Protein AF-A0A3C0N5D9-F1 (afdb_monomer_lite)

Sequence (78 aa):
MLQTLKAQNIDLRYLIETFGLQRIRDDQFFWEWQAALPELTEIEKQELDRVQEGYFNLVEYPPLLENSDRNFDKAWPS

Structure (mmCIF, N/CA/C/O backbone):
data_AF-A0A3C0N5D9-F1
#
_entry.id   AF-A0A3C0N5D9-F1
#
loop_
_atom_site.group_PDB
_atom_site.id
_atom_site.type_symbol
_atom_site.label_atom_id
_atom_site.label_alt_id
_atom_site.label_comp_id
_atom_site.label_asym_id
_atom_site.label_entity_id
_atom_site.label_seq_id
_atom_site.pdbx_PDB_ins_code
_atom_site.Cartn_x
_atom_site.Cartn_y
_atom_site.Cartn_z
_atom_site.occupancy
_atom_site.B_iso_or_equiv
_atom_site.auth_seq_id
_atom_site.auth_comp_id
_atom_site.auth_asym_id
_atom_site.auth_atom_id
_atom_site.pdbx_PDB_model_num
ATOM 1 N N . MET A 1 1 ? -29.610 -5.738 11.661 1.00 64.62 1 MET A N 1
ATOM 2 C CA . MET A 1 1 ? -29.663 -4.410 11.009 1.00 64.62 1 MET A CA 1
ATOM 3 C C . MET A 1 1 ? -28.373 -4.218 10.241 1.00 64.62 1 MET A C 1
ATOM 5 O O . MET A 1 1 ? -27.326 -4.492 10.810 1.00 64.62 1 MET A O 1
ATOM 9 N N . LEU A 1 2 ? -28.444 -3.786 8.984 1.00 79.75 2 LEU A N 1
ATOM 10 C CA . LEU A 1 2 ? -27.262 -3.431 8.202 1.00 79.75 2 LEU A CA 1
ATOM 11 C C . LEU A 1 2 ? -26.820 -2.021 8.622 1.00 79.75 2 LEU A C 1
ATOM 13 O O . LEU A 1 2 ? -27.644 -1.108 8.612 1.00 79.75 2 LEU A O 1
ATOM 17 N N . GLN A 1 3 ? -25.568 -1.853 9.045 1.00 76.25 3 GLN A N 1
ATOM 18 C CA . GLN A 1 3 ? -25.014 -0.537 9.360 1.00 76.25 3 GLN A CA 1
ATOM 19 C C . GLN A 1 3 ? -24.200 -0.047 8.168 1.00 76.25 3 GLN A C 1
ATOM 21 O O . GLN A 1 3 ? -23.192 -0.648 7.806 1.00 76.25 3 GLN A O 1
ATOM 26 N N . THR A 1 4 ? -24.661 1.031 7.540 1.00 82.06 4 THR A N 1
ATOM 27 C CA . THR A 1 4 ? -23.952 1.664 6.426 1.00 82.06 4 THR A CA 1
ATOM 28 C C . THR A 1 4 ? -22.983 2.700 6.979 1.00 82.06 4 THR A C 1
ATOM 30 O O . THR A 1 4 ? -23.394 3.626 7.680 1.00 82.06 4 THR A O 1
ATOM 33 N N . LEU A 1 5 ? -21.701 2.565 6.649 1.00 83.19 5 LEU A N 1
ATOM 34 C CA . LEU A 1 5 ? -20.670 3.528 7.023 1.00 83.19 5 LEU A CA 1
ATOM 35 C C . LEU A 1 5 ? -20.465 4.534 5.881 1.00 83.19 5 LEU A C 1
ATOM 37 O O . LEU A 1 5 ? -20.437 4.161 4.709 1.00 83.19 5 LEU A O 1
ATOM 41 N N . LYS A 1 6 ? -20.326 5.823 6.209 1.00 83.94 6 LYS A N 1
ATOM 42 C CA . LYS A 1 6 ? -20.004 6.860 5.218 1.00 83.94 6 LYS A CA 1
ATOM 43 C C . LYS A 1 6 ? -18.501 6.861 4.954 1.00 83.94 6 LYS A C 1
ATOM 45 O O . LYS A 1 6 ? -17.751 7.122 5.886 1.00 83.94 6 LYS A O 1
ATOM 50 N N . ALA A 1 7 ? -18.083 6.673 3.701 1.00 79.69 7 ALA A N 1
ATOM 51 C CA . ALA A 1 7 ? -16.668 6.625 3.308 1.00 79.69 7 ALA A CA 1
ATOM 52 C C . ALA A 1 7 ? -15.846 7.826 3.817 1.00 79.69 7 ALA A C 1
ATOM 54 O O . ALA A 1 7 ? -14.757 7.646 4.338 1.00 79.69 7 ALA A O 1
ATOM 55 N N . GLN A 1 8 ? -16.414 9.036 3.778 1.00 80.81 8 GLN A N 1
ATOM 56 C CA . GLN A 1 8 ? -15.790 10.270 4.291 1.00 80.81 8 GLN A CA 1
ATOM 57 C C . GLN A 1 8 ? -15.431 10.261 5.791 1.00 80.81 8 GLN A C 1
ATOM 59 O O . GLN A 1 8 ? -14.682 11.120 6.242 1.00 80.81 8 GLN A O 1
ATOM 64 N N . ASN A 1 9 ? -15.998 9.342 6.576 1.00 79.88 9 ASN A N 1
ATOM 65 C CA . ASN A 1 9 ?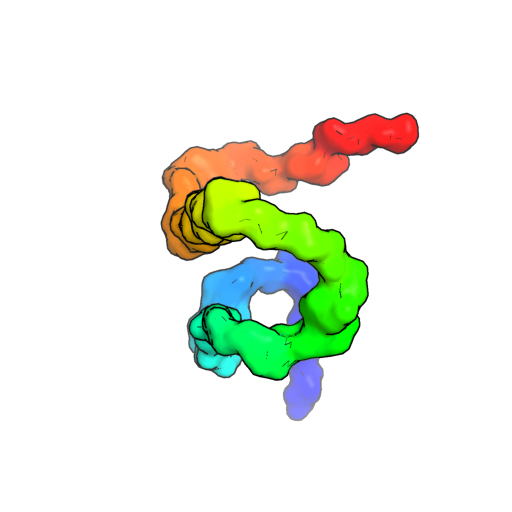 -15.774 9.243 8.019 1.00 79.88 9 ASN A CA 1
ATOM 66 C C . ASN A 1 9 ? -14.910 8.025 8.388 1.00 79.88 9 ASN A C 1
ATOM 68 O O . ASN A 1 9 ? -14.828 7.675 9.563 1.00 79.88 9 ASN A O 1
ATOM 72 N N . ILE A 1 10 ? -14.337 7.350 7.393 1.00 82.88 10 ILE A N 1
ATOM 73 C CA . ILE A 1 10 ? -13.572 6.119 7.546 1.00 82.88 10 ILE A CA 1
ATOM 74 C C . ILE A 1 10 ? -12.142 6.408 7.097 1.00 82.88 10 ILE A C 1
ATOM 76 O O . ILE A 1 10 ? -11.936 6.889 5.985 1.00 82.88 10 ILE A O 1
ATOM 80 N N . ASP A 1 11 ? -11.164 6.095 7.943 1.00 80.19 11 ASP A N 1
ATOM 81 C CA . ASP A 1 11 ? -9.757 6.051 7.548 1.00 80.19 11 ASP A CA 1
ATOM 82 C C . ASP A 1 11 ? -9.274 4.595 7.425 1.00 80.19 11 ASP A C 1
ATOM 84 O O . ASP A 1 11 ? -9.965 3.643 7.804 1.00 80.19 11 ASP A O 1
ATOM 88 N N . LEU A 1 12 ? -8.088 4.404 6.840 1.00 81.25 12 LEU A N 1
ATOM 89 C CA . LEU A 1 12 ? -7.538 3.066 6.623 1.00 81.25 12 LEU A CA 1
ATOM 90 C C . LEU A 1 12 ? -7.304 2.317 7.947 1.00 81.25 12 LEU A C 1
ATOM 92 O O . LEU A 1 12 ? -7.506 1.105 8.001 1.00 81.25 12 LEU A O 1
ATOM 96 N N . ARG A 1 13 ? -6.932 3.028 9.020 1.00 81.19 13 ARG A N 1
ATOM 97 C CA . ARG A 1 13 ? -6.695 2.435 10.347 1.00 81.19 13 ARG A CA 1
ATOM 98 C C . ARG A 1 13 ? -7.973 1.846 10.928 1.00 81.19 13 ARG A C 1
ATOM 100 O O . ARG A 1 13 ? -7.968 0.684 11.320 1.00 81.19 13 ARG A O 1
ATOM 107 N N . TYR A 1 14 ? -9.079 2.591 10.890 1.00 85.50 14 TYR A N 1
ATOM 1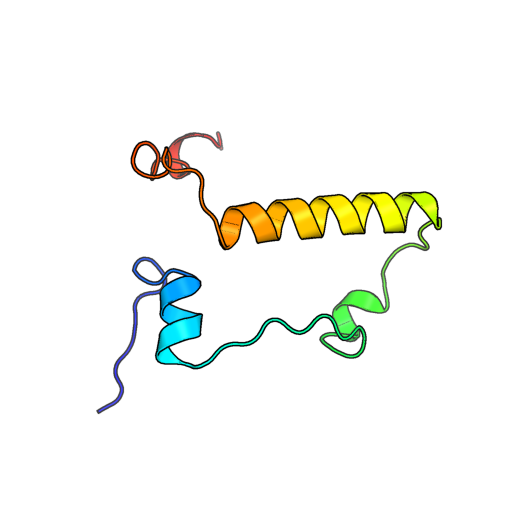08 C CA . TYR A 1 14 ? -10.388 2.091 11.305 1.00 85.50 14 TYR A CA 1
ATOM 109 C C . TYR A 1 14 ? -10.755 0.800 10.565 1.00 85.50 14 TYR A C 1
ATOM 111 O O . TYR A 1 14 ? -11.259 -0.144 11.176 1.00 85.50 14 TYR A O 1
ATOM 119 N N . LEU A 1 15 ? -10.498 0.742 9.253 1.00 86.44 15 LEU A N 1
ATOM 120 C CA . LEU A 1 15 ? -10.799 -0.445 8.457 1.00 86.44 15 LEU A CA 1
ATOM 121 C C . LEU A 1 15 ? -9.937 -1.649 8.858 1.00 86.44 15 LEU A C 1
ATOM 123 O O . LEU A 1 15 ? -10.465 -2.752 8.993 1.00 86.44 15 LEU A O 1
ATOM 127 N N . ILE A 1 16 ? -8.638 -1.439 9.080 1.00 87.31 16 ILE A N 1
ATOM 128 C CA . ILE A 1 16 ? -7.714 -2.476 9.558 1.00 87.31 16 ILE A CA 1
ATOM 129 C C . ILE A 1 16 ? -8.170 -3.016 10.916 1.00 87.31 16 ILE A C 1
ATOM 131 O O . ILE A 1 16 ? -8.309 -4.225 11.069 1.00 87.31 16 ILE A O 1
ATOM 135 N N . GLU A 1 17 ? -8.456 -2.144 11.881 1.00 88.31 17 GLU A N 1
ATOM 136 C CA . GLU A 1 17 ? -8.823 -2.546 13.245 1.00 88.31 17 GLU A CA 1
ATOM 137 C C . GLU A 1 17 ? -10.198 -3.222 13.314 1.00 88.31 17 GLU A C 1
ATOM 139 O O . GLU A 1 17 ? -10.377 -4.201 14.037 1.00 88.31 17 GLU A O 1
ATOM 144 N N . THR A 1 18 ? -11.173 -2.724 12.549 1.00 90.75 18 THR A N 1
ATOM 145 C CA . THR A 1 18 ? -12.561 -3.211 12.616 1.00 90.75 18 THR A CA 1
ATOM 146 C C . THR A 1 18 ? -12.769 -4.485 11.803 1.00 90.75 18 THR A C 1
ATOM 148 O O . THR A 1 18 ? -13.527 -5.363 12.216 1.00 90.75 18 THR A O 1
ATOM 151 N N . PHE A 1 19 ? -12.119 -4.591 10.640 1.00 90.00 19 PHE A N 1
ATOM 152 C CA . PHE A 1 19 ? -12.332 -5.692 9.695 1.00 90.00 19 PHE A CA 1
ATOM 153 C C . PHE A 1 19 ? -11.129 -6.629 9.564 1.00 90.00 19 PHE A C 1
ATOM 155 O O . PHE A 1 19 ? -11.203 -7.603 8.818 1.00 90.00 19 PHE A O 1
ATOM 162 N N . GLY A 1 20 ? -10.031 -6.361 10.276 1.00 89.75 20 GLY A N 1
ATOM 163 C CA . GLY A 1 20 ? -8.822 -7.178 10.222 1.00 89.75 20 GLY A CA 1
ATOM 164 C C . GLY A 1 20 ? -8.136 -7.132 8.859 1.00 89.75 20 GLY A C 1
ATOM 165 O O . GLY A 1 20 ? -7.582 -8.144 8.432 1.00 89.75 20 GLY A O 1
ATOM 166 N N . LEU A 1 21 ? -8.211 -5.998 8.148 1.00 88.94 21 LEU A N 1
ATOM 167 C CA . LEU A 1 21 ? -7.578 -5.876 6.834 1.00 88.94 21 LEU A CA 1
ATOM 168 C C . LEU A 1 21 ? -6.068 -6.093 6.939 1.00 88.94 21 LEU A C 1
ATOM 170 O O . LEU A 1 21 ? -5.405 -5.568 7.833 1.00 88.94 21 LEU A O 1
ATOM 174 N N . GLN A 1 22 ? -5.528 -6.835 5.979 1.00 85.69 22 GLN A N 1
ATOM 175 C CA . GLN A 1 22 ? -4.104 -7.121 5.872 1.00 85.69 22 GLN A CA 1
ATOM 176 C C . GLN A 1 22 ? -3.575 -6.569 4.556 1.00 85.69 22 GLN A C 1
ATOM 178 O O . GLN A 1 22 ? -4.236 -6.659 3.520 1.00 85.69 22 GLN A O 1
ATOM 183 N N . ARG A 1 23 ? -2.363 -6.009 4.588 1.00 83.00 23 ARG A N 1
ATOM 184 C CA . ARG A 1 23 ? -1.657 -5.652 3.359 1.00 83.00 23 ARG A CA 1
ATOM 185 C C . ARG A 1 23 ? -1.081 -6.920 2.740 1.00 83.00 23 ARG A C 1
ATOM 187 O O . ARG A 1 23 ? -0.316 -7.629 3.386 1.00 83.00 23 ARG A O 1
ATOM 194 N N . ILE A 1 24 ? -1.410 -7.154 1.477 1.00 86.69 24 ILE A N 1
ATOM 195 C CA . ILE A 1 24 ? -0.883 -8.258 0.680 1.00 86.69 24 ILE A CA 1
ATOM 196 C C . ILE A 1 24 ? -0.027 -7.657 -0.441 1.00 86.69 24 ILE A C 1
ATOM 198 O O . ILE A 1 24 ? -0.472 -6.736 -1.121 1.00 86.69 24 ILE A O 1
ATOM 202 N N . ARG A 1 25 ? 1.213 -8.141 -0.591 1.00 82.00 25 ARG A N 1
ATOM 203 C CA . ARG A 1 25 ? 2.159 -7.754 -1.665 1.00 82.00 25 ARG A CA 1
ATOM 204 C C . ARG A 1 25 ? 2.362 -8.859 -2.702 1.00 82.00 25 ARG A C 1
ATOM 206 O O . ARG A 1 25 ? 3.361 -8.878 -3.406 1.00 82.00 25 ARG A O 1
ATOM 213 N N . ASP A 1 26 ? 1.445 -9.810 -2.720 1.00 86.25 26 ASP A N 1
ATOM 214 C CA . ASP A 1 26 ? 1.455 -10.919 -3.656 1.00 86.25 26 ASP A CA 1
ATOM 215 C C . ASP A 1 26 ? 1.056 -10.402 -5.046 1.00 86.25 26 ASP A C 1
ATOM 217 O O . ASP A 1 26 ? -0.002 -9.789 -5.219 1.00 86.25 26 ASP A O 1
ATOM 221 N N . ASP A 1 27 ? 1.936 -10.621 -6.018 1.00 82.00 27 ASP A N 1
ATOM 222 C CA . ASP A 1 27 ? 1.784 -10.204 -7.409 1.00 82.00 27 ASP A CA 1
ATOM 223 C C . ASP A 1 27 ? 0.659 -10.964 -8.128 1.00 82.00 27 ASP A C 1
ATOM 225 O O . ASP A 1 27 ? 0.169 -10.512 -9.161 1.00 82.00 27 ASP A O 1
ATOM 229 N N . GLN A 1 28 ? 0.157 -12.055 -7.547 1.00 85.25 28 GLN A N 1
ATOM 230 C CA . GLN A 1 28 ? -1.012 -12.774 -8.049 1.00 85.25 28 GLN A CA 1
ATOM 231 C C . GLN A 1 28 ? -2.336 -12.035 -7.797 1.00 85.25 28 GLN A C 1
ATOM 233 O O . GLN A 1 28 ? -3.359 -12.379 -8.401 1.00 85.25 28 GLN A O 1
ATOM 238 N N . PHE A 1 29 ? -2.348 -11.013 -6.935 1.00 86.56 29 PHE A N 1
ATOM 239 C CA . PHE A 1 29 ? -3.538 -10.199 -6.689 1.00 86.56 29 PHE A CA 1
ATOM 240 C C . PHE A 1 29 ? -3.721 -9.136 -7.773 1.00 86.56 29 PHE A C 1
ATOM 242 O O . PHE A 1 29 ? -2.787 -8.426 -8.142 1.00 86.56 29 PHE A O 1
ATOM 249 N N . PHE A 1 30 ? -4.963 -8.985 -8.245 1.00 84.50 30 PHE A N 1
ATOM 250 C CA . PHE A 1 30 ? -5.337 -8.014 -9.282 1.00 84.50 30 PHE A CA 1
ATOM 251 C C . PHE A 1 30 ? -4.469 -8.125 -10.545 1.00 84.50 30 PHE A C 1
ATOM 253 O O . PHE A 1 30 ? -4.057 -7.119 -11.130 1.00 84.50 30 PHE A O 1
ATOM 260 N N . TRP A 1 31 ? -4.166 -9.360 -10.963 1.00 85.00 31 TRP A N 1
ATOM 261 C CA . TRP A 1 31 ? -3.353 -9.642 -12.149 1.00 85.00 31 TRP A CA 1
ATOM 262 C C . TRP A 1 31 ? -3.904 -8.942 -13.401 1.00 85.00 31 TRP A C 1
ATOM 264 O O . TRP A 1 31 ? -3.139 -8.566 -14.291 1.00 85.00 31 TRP A O 1
ATOM 274 N N . GLU A 1 32 ? -5.220 -8.699 -13.453 1.00 88.56 32 GLU A N 1
ATOM 275 C CA . GLU A 1 32 ? -5.882 -7.984 -14.539 1.00 88.56 32 GLU A CA 1
ATOM 276 C C . GLU A 1 32 ? -5.356 -6.553 -14.733 1.00 88.56 32 GLU A C 1
ATOM 278 O O . GLU A 1 32 ? -5.392 -6.038 -15.850 1.00 88.56 32 GLU A O 1
ATOM 283 N N . TRP A 1 33 ? -4.840 -5.912 -13.680 1.00 84.69 33 TRP A N 1
ATOM 284 C CA . TRP A 1 33 ? -4.243 -4.573 -13.752 1.00 84.69 33 TRP A CA 1
ATOM 285 C C . TRP A 1 33 ? -2.751 -4.614 -14.085 1.00 84.69 33 TRP A C 1
ATOM 287 O O . TRP A 1 33 ? -2.200 -3.619 -14.548 1.00 84.69 33 TRP A O 1
ATOM 297 N N . GLN A 1 34 ? -2.105 -5.762 -13.886 1.00 82.19 34 GLN A N 1
ATOM 298 C CA . GLN A 1 34 ? -0.675 -5.947 -14.128 1.00 82.19 34 GLN A CA 1
ATOM 299 C C . GLN A 1 34 ? -0.374 -6.429 -15.555 1.00 82.19 34 GLN A C 1
ATOM 301 O O . GLN A 1 34 ? 0.705 -6.174 -16.085 1.00 82.19 34 GLN A O 1
ATOM 306 N N . ALA A 1 35 ? -1.337 -7.088 -16.209 1.00 83.00 35 ALA A N 1
ATOM 307 C CA . ALA A 1 35 ? -1.142 -7.745 -17.502 1.00 83.00 35 ALA A CA 1
ATOM 308 C C . ALA A 1 35 ? -0.833 -6.803 -18.686 1.00 83.00 35 ALA A C 1
ATOM 310 O O . ALA A 1 35 ? -0.306 -7.259 -19.698 1.00 83.00 35 ALA A O 1
ATOM 311 N N . ALA A 1 36 ? -1.169 -5.513 -18.591 1.00 85.69 36 ALA A N 1
ATOM 312 C CA . ALA A 1 36 ? -1.021 -4.538 -19.679 1.00 85.69 36 ALA A CA 1
ATOM 313 C C . ALA A 1 36 ? -0.046 -3.392 -19.346 1.00 85.69 36 ALA A C 1
ATOM 315 O O . ALA A 1 36 ? -0.132 -2.311 -19.932 1.00 85.69 36 ALA A O 1
ATOM 316 N N . LEU A 1 37 ? 0.854 -3.606 -18.385 1.00 86.94 37 LEU A N 1
ATOM 317 C CA . LEU A 1 37 ? 1.846 -2.609 -17.994 1.00 86.94 37 LEU A CA 1
ATOM 318 C C . LEU A 1 37 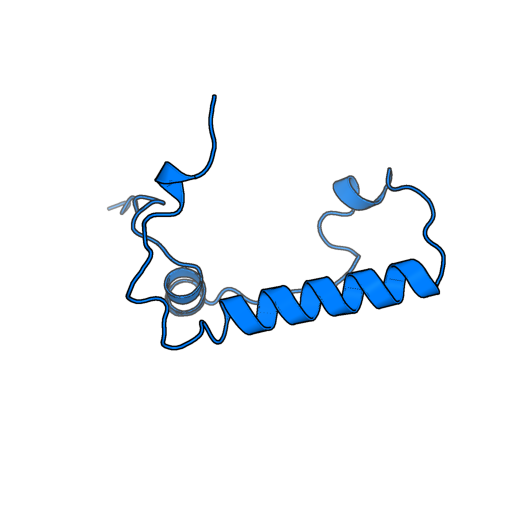? 3.049 -2.604 -18.953 1.00 86.94 37 LEU A C 1
ATOM 320 O O . LEU A 1 37 ? 3.394 -3.645 -19.516 1.00 86.94 37 LEU A O 1
ATOM 324 N N . PRO A 1 38 ? 3.698 -1.444 -19.154 1.00 88.44 38 PRO A N 1
ATOM 325 C CA . PRO A 1 38 ? 4.948 -1.381 -19.901 1.00 88.44 38 PRO A CA 1
ATOM 326 C C . PRO A 1 38 ? 6.043 -2.192 -19.199 1.00 88.44 38 PRO A C 1
ATOM 328 O O . PRO A 1 38 ? 6.070 -2.293 -17.971 1.00 88.44 38 PRO A O 1
ATOM 331 N N . GLU A 1 39 ? 6.974 -2.742 -19.980 1.00 89.56 39 GLU A N 1
ATOM 332 C CA . GLU A 1 39 ? 8.160 -3.377 -19.411 1.00 89.56 39 GLU A CA 1
ATOM 333 C C . GLU A 1 39 ? 9.012 -2.332 -18.688 1.00 89.56 39 GLU A C 1
ATOM 335 O O . GLU A 1 39 ? 9.368 -1.299 -19.255 1.00 89.56 39 GLU A O 1
ATOM 340 N N . LEU A 1 40 ? 9.335 -2.620 -17.430 1.00 90.75 40 LEU A N 1
ATOM 341 C CA . LEU A 1 40 ? 10.177 -1.778 -16.593 1.00 90.75 40 LEU A CA 1
ATOM 342 C C . LEU A 1 40 ? 11.571 -2.379 -16.481 1.00 90.75 40 LEU A C 1
ATOM 344 O O . LEU A 1 40 ? 11.729 -3.590 -16.280 1.00 90.75 40 LEU A O 1
ATOM 348 N N . THR A 1 41 ? 12.580 -1.517 -16.537 1.00 95.50 41 THR A N 1
ATOM 349 C CA . THR A 1 41 ? 13.945 -1.885 -16.171 1.00 95.50 41 THR A CA 1
ATOM 350 C C . THR A 1 41 ? 14.031 -2.214 -14.682 1.00 95.50 41 THR A C 1
ATOM 352 O O . THR A 1 41 ? 13.219 -1.774 -13.868 1.00 95.50 41 THR A O 1
ATOM 355 N N . GLU A 1 42 ? 15.057 -2.969 -14.301 1.00 95.12 42 GLU A N 1
ATOM 356 C CA . GLU A 1 42 ? 15.284 -3.335 -12.899 1.00 95.12 42 GLU A CA 1
ATOM 357 C C . GLU A 1 42 ? 15.455 -2.105 -11.991 1.00 95.12 42 GLU A C 1
ATOM 359 O O . GLU A 1 42 ? 14.990 -2.088 -10.856 1.00 95.12 42 GLU A O 1
ATOM 364 N N . ILE A 1 43 ? 16.068 -1.039 -12.513 1.00 96.62 43 ILE A N 1
ATOM 365 C CA . ILE A 1 43 ? 16.255 0.217 -11.778 1.00 96.62 43 ILE A CA 1
ATOM 366 C C . ILE A 1 43 ? 14.907 0.910 -11.550 1.00 96.62 43 ILE A C 1
ATOM 368 O O . ILE A 1 43 ? 14.625 1.339 -10.437 1.00 96.62 43 ILE A O 1
ATOM 372 N N . GLU A 1 44 ? 14.054 0.995 -12.573 1.00 95.56 44 GLU A N 1
ATOM 373 C CA . GLU A 1 44 ? 12.728 1.615 -12.440 1.00 95.56 44 GLU A CA 1
ATOM 374 C C . GLU A 1 44 ? 11.850 0.866 -11.438 1.00 95.56 44 GLU A C 1
ATOM 376 O O . GLU A 1 44 ? 11.171 1.503 -10.635 1.00 95.56 44 GLU A O 1
ATOM 381 N N . LYS A 1 45 ? 11.907 -0.472 -11.429 1.00 91.50 45 LYS A N 1
ATOM 382 C CA . LYS A 1 45 ? 11.212 -1.286 -10.423 1.00 91.50 45 LYS A CA 1
ATOM 383 C C . LYS A 1 45 ? 11.673 -0.940 -9.010 1.00 91.50 45 LYS A C 1
ATOM 385 O O . LYS A 1 45 ? 10.843 -0.639 -8.162 1.00 91.50 45 LYS A O 1
ATOM 390 N N . GLN A 1 46 ? 12.985 -0.877 -8.781 1.00 94.75 46 GLN A N 1
ATO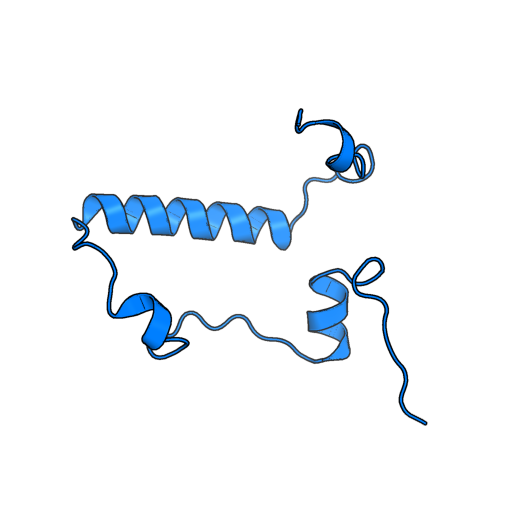M 391 C CA . GLN A 1 46 ? 13.540 -0.539 -7.467 1.00 94.75 46 GLN A CA 1
ATOM 392 C C . GLN A 1 46 ? 13.160 0.872 -6.998 1.00 94.75 46 GLN A C 1
ATOM 394 O O . GLN A 1 46 ? 12.931 1.087 -5.807 1.00 94.75 46 GLN A O 1
ATOM 399 N N . GLU A 1 47 ? 13.090 1.847 -7.906 1.00 95.75 47 GLU A N 1
ATOM 400 C CA . GLU A 1 47 ? 12.641 3.195 -7.548 1.00 95.75 47 GLU A CA 1
ATOM 401 C C . GLU A 1 47 ? 11.136 3.232 -7.235 1.00 95.75 47 GLU A C 1
ATOM 403 O O . GLU A 1 47 ? 10.730 3.883 -6.270 1.00 95.75 47 GLU A O 1
ATOM 408 N N . LEU A 1 48 ? 10.307 2.490 -7.978 1.00 92.56 48 LEU A N 1
ATOM 409 C CA . LEU A 1 48 ? 8.880 2.351 -7.669 1.00 92.56 48 LEU A CA 1
ATOM 410 C C . LEU A 1 48 ? 8.649 1.658 -6.323 1.00 92.56 48 LEU A C 1
ATOM 412 O O . LEU A 1 48 ? 7.831 2.140 -5.538 1.00 92.56 48 LEU A O 1
ATOM 416 N N . ASP A 1 49 ? 9.416 0.610 -6.014 1.00 91.44 49 ASP A N 1
ATOM 417 C CA . ASP A 1 49 ? 9.362 -0.073 -4.718 1.00 91.44 49 ASP A CA 1
ATOM 418 C C . ASP A 1 49 ? 9.640 0.913 -3.573 1.00 91.44 49 ASP A C 1
ATOM 420 O O . ASP A 1 49 ? 8.921 0.948 -2.575 1.00 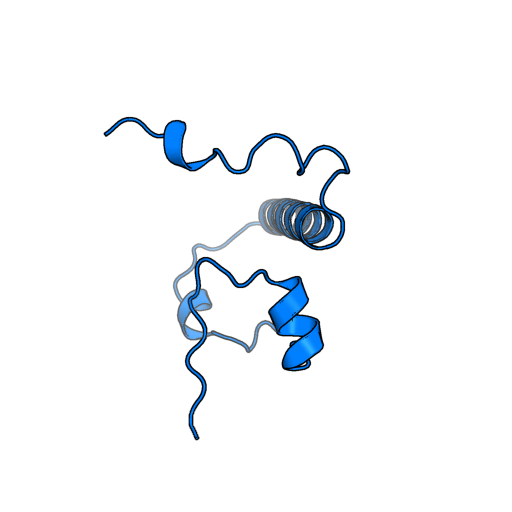91.44 49 ASP A O 1
ATOM 424 N N . ARG A 1 50 ? 10.639 1.793 -3.722 1.00 94.25 50 ARG A N 1
ATOM 425 C CA . ARG A 1 50 ? 10.946 2.826 -2.714 1.00 94.25 50 ARG A CA 1
ATOM 426 C C . ARG A 1 50 ? 9.814 3.830 -2.535 1.00 94.25 50 ARG A C 1
ATOM 428 O O . ARG A 1 50 ? 9.521 4.211 -1.401 1.00 94.25 50 ARG A O 1
ATOM 435 N N . VAL A 1 51 ? 9.192 4.274 -3.627 1.00 93.19 51 VAL A N 1
ATOM 436 C CA . VAL A 1 51 ? 8.043 5.192 -3.574 1.00 93.19 51 VAL A CA 1
ATOM 437 C C . VAL A 1 51 ? 6.865 4.526 -2.863 1.00 93.19 51 VAL A C 1
ATOM 439 O O . VAL A 1 51 ? 6.243 5.146 -1.999 1.00 93.19 51 VAL A O 1
ATOM 442 N N . GLN A 1 52 ? 6.597 3.258 -3.175 1.00 90.19 52 GLN A N 1
ATOM 443 C CA . GLN A 1 52 ? 5.551 2.466 -2.539 1.00 90.19 52 GLN A CA 1
ATOM 444 C C . GLN A 1 52 ? 5.798 2.309 -1.032 1.00 90.19 52 GLN A C 1
ATOM 446 O O . GLN A 1 52 ? 4.898 2.585 -0.234 1.00 90.19 52 GLN A O 1
ATOM 451 N N . GLU A 1 53 ? 7.016 1.944 -0.623 1.00 90.12 53 GLU A N 1
ATOM 452 C CA . GLU A 1 53 ? 7.372 1.856 0.798 1.00 90.12 53 GLU A CA 1
ATOM 453 C C . GLU A 1 53 ? 7.250 3.209 1.505 1.00 90.12 53 GLU A C 1
ATOM 455 O O . GLU A 1 53 ? 6.706 3.284 2.608 1.00 90.12 53 GLU A O 1
ATOM 460 N N . GLY A 1 54 ? 7.707 4.289 0.866 1.00 89.06 54 GLY A N 1
ATOM 461 C CA . GLY A 1 54 ? 7.606 5.642 1.408 1.00 89.06 54 GLY A CA 1
ATOM 462 C C . GLY A 1 54 ? 6.158 6.070 1.641 1.00 89.06 54 GLY A C 1
ATOM 463 O O . GLY A 1 54 ? 5.832 6.579 2.714 1.00 89.06 54 GLY A O 1
ATOM 464 N N . TYR A 1 55 ? 5.277 5.810 0.673 1.00 86.75 55 TYR A N 1
ATOM 465 C CA . TYR A 1 55 ? 3.846 6.074 0.805 1.00 86.75 55 TYR A CA 1
ATOM 466 C C . TYR A 1 55 ? 3.239 5.303 1.979 1.00 86.75 55 TYR A C 1
ATOM 468 O O . TYR A 1 55 ? 2.564 5.887 2.825 1.00 86.75 55 TYR A O 1
ATOM 476 N N . PHE A 1 56 ? 3.507 4.001 2.076 1.00 83.88 56 PHE A N 1
ATOM 477 C CA . PHE A 1 56 ? 2.939 3.192 3.148 1.00 83.88 56 PHE A CA 1
ATOM 478 C C . PHE A 1 56 ? 3.447 3.574 4.530 1.00 83.88 56 PHE A C 1
ATOM 480 O O . PHE A 1 56 ? 2.661 3.584 5.475 1.00 83.88 56 PHE A O 1
ATOM 487 N N . ASN A 1 57 ? 4.721 3.940 4.644 1.00 85.31 57 ASN A N 1
ATOM 488 C CA . ASN A 1 57 ? 5.268 4.455 5.889 1.00 85.31 57 ASN A CA 1
ATOM 489 C C . ASN A 1 57 ? 4.523 5.722 6.342 1.00 85.31 57 ASN A C 1
ATOM 491 O O . ASN A 1 57 ? 4.190 5.844 7.514 1.00 85.31 57 ASN A O 1
ATOM 495 N N . LEU A 1 58 ? 4.194 6.633 5.418 1.00 83.38 58 LEU A N 1
ATOM 496 C CA . LEU A 1 58 ? 3.406 7.832 5.732 1.00 83.38 58 LEU A CA 1
ATOM 497 C C . LEU A 1 58 ? 1.961 7.506 6.120 1.00 83.38 58 LEU A C 1
ATOM 499 O O . LEU A 1 58 ? 1.409 8.153 7.000 1.00 83.38 58 LEU A O 1
ATOM 503 N N . VAL A 1 59 ? 1.342 6.513 5.483 1.00 79.06 59 VAL A N 1
ATOM 504 C CA . VAL A 1 59 ? -0.036 6.109 5.798 1.00 79.06 59 VAL A CA 1
ATOM 505 C C . VAL A 1 59 ? -0.128 5.400 7.155 1.00 79.06 59 VAL A C 1
ATOM 507 O O . VAL A 1 59 ? -1.102 5.588 7.883 1.00 79.06 59 VAL A O 1
ATOM 510 N N . GLU A 1 60 ? 0.860 4.575 7.506 1.00 76.88 60 GLU A N 1
ATOM 511 C CA . GLU A 1 60 ? 0.910 3.874 8.798 1.00 76.88 60 GLU A CA 1
ATOM 512 C C . GLU A 1 60 ? 1.361 4.782 9.941 1.00 76.88 60 GLU A C 1
ATOM 514 O O . GLU A 1 60 ? 0.817 4.711 11.045 1.00 76.88 60 GLU A O 1
ATOM 519 N N . TYR A 1 61 ? 2.329 5.654 9.664 1.00 77.00 61 TYR A N 1
ATOM 520 C CA . TYR A 1 61 ? 2.912 6.598 10.609 1.00 77.00 61 TYR A CA 1
ATOM 521 C C . TYR A 1 61 ? 2.728 8.021 10.086 1.00 77.00 61 TYR A C 1
ATOM 523 O O . TYR A 1 61 ? 3.710 8.676 9.712 1.00 77.00 61 TYR A O 1
ATOM 531 N N . PRO A 1 62 ? 1.478 8.521 10.053 1.00 67.19 62 PRO A N 1
ATOM 532 C CA . PRO A 1 62 ? 1.233 9.879 9.618 1.00 67.19 62 PRO A CA 1
ATOM 533 C C . PRO A 1 62 ? 2.063 10.839 10.472 1.00 67.19 62 PRO A C 1
ATOM 535 O O . PRO A 1 62 ? 2.079 10.715 11.706 1.00 67.19 62 PRO A O 1
ATOM 538 N N . PRO A 1 63 ? 2.805 11.774 9.851 1.00 64.44 63 PRO A N 1
ATOM 539 C CA . PRO A 1 63 ? 3.605 12.726 10.598 1.00 64.44 63 PRO A CA 1
ATOM 540 C C . PRO A 1 63 ? 2.697 13.474 11.577 1.00 64.44 63 PRO A C 1
ATOM 542 O O . PRO A 1 63 ? 1.589 13.869 11.227 1.00 64.44 63 PRO A O 1
ATOM 545 N N . LEU A 1 64 ? 3.179 13.711 12.801 1.00 57.91 64 LEU A N 1
ATOM 546 C CA . LEU A 1 64 ? 2.423 14.341 13.902 1.00 57.91 64 LEU A CA 1
ATOM 547 C C . LEU A 1 64 ? 1.777 15.702 13.542 1.00 57.91 64 LEU A C 1
ATOM 549 O O . LEU A 1 64 ? 0.943 16.211 14.289 1.00 57.91 64 LEU A O 1
ATOM 553 N N . LEU A 1 65 ? 2.163 16.288 12.404 1.00 54.91 65 LEU A N 1
ATOM 554 C CA . LEU A 1 65 ? 1.614 17.511 11.821 1.00 54.91 65 LEU A CA 1
ATOM 555 C C . LEU A 1 65 ? 0.272 17.312 11.086 1.00 54.91 65 LEU A C 1
ATOM 557 O O . LEU A 1 65 ? -0.371 18.299 10.753 1.00 54.91 65 LEU A O 1
ATOM 561 N N . GLU A 1 66 ? -0.223 16.086 10.900 1.00 46.41 66 GLU A N 1
ATOM 562 C CA . GLU A 1 66 ? -1.491 15.796 10.198 1.00 46.41 66 GLU A CA 1
ATOM 563 C C . GLU A 1 66 ? -2.769 16.209 10.975 1.00 46.41 66 GLU A C 1
ATOM 565 O O . GLU A 1 66 ? -3.887 15.822 10.643 1.00 46.41 66 GLU A O 1
ATOM 570 N N . ASN A 1 67 ? -2.633 17.049 12.005 1.00 45.09 67 ASN A N 1
ATOM 571 C CA . ASN A 1 67 ? -3.757 17.759 12.615 1.00 45.09 67 ASN A CA 1
ATOM 572 C C . ASN A 1 67 ? -4.004 19.149 11.995 1.00 45.09 67 ASN A C 1
ATOM 574 O O . ASN A 1 67 ? -5.004 19.774 12.349 1.00 45.09 67 ASN A O 1
ATOM 578 N N . SER A 1 68 ? -3.140 19.654 11.098 1.00 46.38 68 SER A N 1
ATOM 579 C CA . SER A 1 68 ? -3.322 20.991 10.504 1.00 46.38 68 SER A CA 1
ATOM 580 C C . SER A 1 68 ? -4.074 21.014 9.174 1.00 46.38 68 SER A C 1
ATOM 582 O O . SER A 1 68 ? -4.757 21.999 8.913 1.00 46.38 68 SER A O 1
ATOM 584 N N . ASP A 1 69 ? -4.036 19.956 8.357 1.00 47.62 69 ASP A N 1
ATOM 585 C CA . ASP A 1 69 ? -4.472 20.068 6.957 1.00 47.62 69 ASP A CA 1
ATOM 586 C C . ASP A 1 69 ? -5.383 18.924 6.488 1.00 47.62 69 ASP A C 1
ATOM 588 O O . ASP A 1 69 ? -5.090 18.206 5.539 1.00 47.62 69 ASP A O 1
ATOM 592 N N . ARG A 1 70 ? -6.599 18.838 7.048 1.00 47.53 70 ARG A N 1
ATOM 593 C CA . ARG A 1 70 ? -7.752 18.242 6.327 1.00 47.53 70 ARG A CA 1
ATOM 594 C C . ARG A 1 70 ? -8.297 19.192 5.244 1.00 47.53 70 ARG A C 1
ATOM 596 O O . ARG A 1 70 ? -9.505 19.356 5.106 1.00 47.53 70 ARG A O 1
ATOM 603 N N . ASN A 1 71 ? -7.416 19.888 4.527 1.00 44.94 71 ASN A N 1
ATOM 604 C CA . ASN A 1 71 ? -7.768 20.940 3.568 1.00 44.94 71 ASN A CA 1
ATOM 605 C C . ASN A 1 71 ? -7.162 20.680 2.176 1.00 44.94 71 ASN A C 1
ATOM 607 O O . ASN A 1 71 ? -6.966 21.608 1.393 1.00 44.94 71 ASN A O 1
ATOM 611 N N . PHE A 1 72 ? -6.877 19.413 1.855 1.00 46.72 72 PHE A N 1
ATOM 612 C CA . PHE A 1 72 ? -6.435 19.005 0.517 1.00 46.72 72 PHE A CA 1
ATOM 613 C C . PHE A 1 72 ? -7.513 19.213 -0.567 1.00 46.72 72 PHE A C 1
ATOM 615 O O . PHE A 1 72 ? -7.175 19.275 -1.745 1.00 46.72 72 PHE A O 1
ATOM 622 N N . ASP A 1 73 ? -8.773 19.464 -0.188 1.00 50.97 73 ASP A N 1
ATOM 623 C CA . ASP A 1 73 ? -9.857 19.821 -1.119 1.00 50.97 73 ASP A CA 1
ATOM 624 C C . ASP A 1 73 ? -9.730 21.235 -1.729 1.00 50.97 73 ASP A C 1
ATOM 626 O O . ASP A 1 73 ? -10.479 21.576 -2.642 1.00 50.97 73 ASP A O 1
ATOM 630 N N . LYS A 1 74 ? -8.803 22.088 -1.263 1.00 48.59 74 LYS A N 1
ATOM 631 C CA . LYS A 1 74 ? -8.673 23.477 -1.757 1.00 48.59 74 LYS A CA 1
ATOM 632 C C . LYS A 1 74 ? -7.532 23.731 -2.742 1.00 48.59 74 LYS A C 1
ATOM 634 O O . LYS A 1 74 ? -7.364 24.874 -3.161 1.00 48.59 74 LYS A O 1
ATOM 639 N N . ALA A 1 75 ? -6.751 22.717 -3.111 1.00 44.75 75 ALA A N 1
ATOM 640 C CA . ALA A 1 75 ? -5.499 22.926 -3.844 1.00 44.75 75 ALA A CA 1
ATOM 641 C C . ALA A 1 75 ? -5.489 22.462 -5.313 1.00 44.75 75 ALA A C 1
ATOM 643 O O . ALA A 1 75 ? -4.450 22.596 -5.956 1.00 44.75 75 ALA A O 1
ATOM 644 N N . TRP A 1 76 ? -6.600 21.975 -5.881 1.00 30.12 76 TRP A N 1
ATOM 645 C CA . TRP A 1 76 ? -6.664 21.678 -7.320 1.00 30.12 76 TRP A CA 1
ATOM 646 C C . TRP A 1 76 ? -7.576 22.671 -8.062 1.00 30.12 76 TRP A C 1
ATOM 648 O O . TRP A 1 76 ? -8.786 22.669 -7.818 1.00 30.12 76 TRP A O 1
ATOM 658 N N . PRO A 1 77 ? -7.043 23.537 -8.945 1.00 47.28 77 PRO A N 1
ATOM 659 C CA . PRO A 1 77 ? -7.869 24.400 -9.778 1.00 47.28 77 PRO A CA 1
ATOM 660 C C . PRO A 1 77 ? -8.525 23.584 -10.903 1.00 47.28 77 PRO A C 1
ATOM 662 O O . PRO A 1 77 ? -7.905 22.693 -11.484 1.00 47.28 77 PRO A O 1
ATOM 665 N N . SER A 1 78 ? -9.798 23.893 -11.159 1.00 49.06 78 SER A N 1
ATOM 666 C CA . SER A 1 78 ? -10.600 23.399 -12.287 1.00 49.06 78 SER A CA 1
ATOM 667 C C . SER A 1 78 ? -10.021 23.781 -13.645 1.00 49.06 78 SER A C 1
ATOM 669 O O . SER A 1 78 ? -9.432 24.882 -13.740 1.00 49.06 78 SER A O 1
#

pLDDT: mean 78.04, std 16.4, range [30.12, 96.62]

Radius of gyration: 17.08 Å; chains: 1; bounding box: 46×37×34 Å

Foldseek 3Di:
DDDDDDPVVDAPVNCCVVVVDDDDPDCPPPVVVVVPDDDDDPVRVVVVVVVVVVVVCCSVCPDPPVVPDPPPVPPDDD

Secondary structure (DSSP, 8-state):
---PPPGGG--HHHHHHHH-------TTTTHHHHTTPPPPPHHHHHH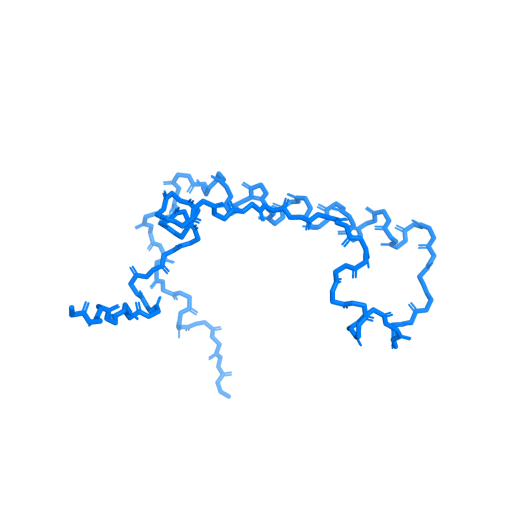HHHHHHHHHHHHHS--TTTTS---GGGS---